Protein AF-A0A0F9JKA1-F1 (afdb_monomer_lite)

Organism: NCBI:txid412755

InterPro domains:
  IPR029063 S-adenosyl-L-methionine-dependent methyltransferase superfamily [SSF5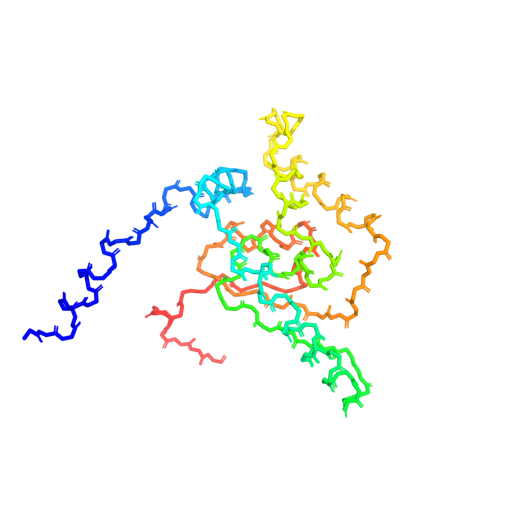3335] (26-140)

Structure (mmCIF, N/CA/C/O backbone):
data_AF-A0A0F9JKA1-F1
#
_entry.id   AF-A0A0F9JKA1-F1
#
loop_
_atom_site.group_PDB
_atom_site.id
_atom_site.type_symbol
_atom_site.label_atom_id
_atom_site.label_alt_id
_atom_site.label_comp_id
_atom_site.label_asym_id
_atom_site.label_entity_id
_atom_site.label_seq_id
_atom_site.pdbx_PDB_ins_code
_atom_site.Cartn_x
_atom_site.Cartn_y
_atom_site.Cartn_z
_atom_site.occupancy
_atom_site.B_iso_or_equiv
_atom_site.auth_seq_id
_atom_site.auth_comp_id
_atom_site.auth_asym_id
_atom_site.auth_atom_id
_atom_site.pdbx_PDB_model_num
ATOM 1 N N . MET A 1 1 ? -13.757 20.548 -29.150 1.00 50.47 1 MET A N 1
ATOM 2 C CA . MET A 1 1 ? -12.854 19.416 -28.861 1.00 50.47 1 MET A CA 1
ATOM 3 C C . MET A 1 1 ? -13.657 18.426 -28.042 1.00 50.47 1 MET A C 1
ATOM 5 O O . MET A 1 1 ? -14.384 18.884 -27.168 1.00 50.47 1 MET A O 1
ATOM 9 N N . SER A 1 2 ? -13.639 17.139 -28.403 1.00 51.19 2 SER A N 1
ATOM 10 C CA . SER A 1 2 ? -14.311 16.098 -27.607 1.00 51.19 2 SER A CA 1
ATOM 11 C C . SER A 1 2 ? -13.705 16.080 -26.199 1.00 51.19 2 SER A C 1
ATOM 13 O O . SER A 1 2 ? -12.518 16.383 -26.066 1.00 51.19 2 SER A O 1
ATOM 15 N N . SER A 1 3 ? -14.485 15.751 -25.162 1.00 55.25 3 SER A N 1
ATOM 16 C CA . SER A 1 3 ? -13.935 15.564 -23.809 1.00 55.25 3 SER A CA 1
ATOM 17 C C . SER A 1 3 ? -12.814 14.528 -23.803 1.00 55.25 3 SER A C 1
ATOM 19 O O . SER A 1 3 ? -11.832 14.709 -23.093 1.00 55.25 3 SER A O 1
ATOM 21 N N . ASP A 1 4 ? -12.916 13.509 -24.658 1.00 56.34 4 ASP A N 1
ATOM 22 C CA . ASP A 1 4 ? -11.943 12.417 -24.761 1.00 56.34 4 ASP A CA 1
ATOM 23 C C . ASP A 1 4 ? -10.563 12.934 -25.174 1.00 56.34 4 ASP A C 1
ATOM 25 O O . ASP A 1 4 ? -9.560 12.633 -24.536 1.00 56.34 4 ASP A O 1
ATOM 29 N N . THR A 1 5 ? -10.523 13.842 -26.152 1.00 58.34 5 THR A N 1
ATOM 30 C CA . THR A 1 5 ? -9.275 14.451 -26.635 1.00 58.34 5 THR A CA 1
ATOM 31 C C . THR A 1 5 ? -8.638 15.375 -25.590 1.00 58.34 5 THR A C 1
ATOM 33 O O . THR A 1 5 ? -7.438 15.620 -25.624 1.00 58.34 5 THR A O 1
ATOM 36 N N . VAL A 1 6 ? -9.426 15.915 -24.652 1.00 59.97 6 VAL A N 1
ATOM 37 C CA . VAL A 1 6 ? -8.904 16.737 -23.547 1.00 59.97 6 VAL A CA 1
ATOM 38 C C . VAL A 1 6 ? -8.278 15.853 -22.467 1.00 59.97 6 VAL A C 1
ATOM 40 O O . VAL A 1 6 ? -7.222 16.201 -21.943 1.00 59.97 6 VAL A O 1
ATOM 43 N N . PHE A 1 7 ? -8.883 14.703 -22.154 1.00 56.84 7 PHE A N 1
ATOM 44 C CA . PHE A 1 7 ? -8.321 13.758 -21.187 1.00 56.84 7 PHE A CA 1
ATOM 45 C C . PHE A 1 7 ? -7.065 13.059 -21.707 1.00 56.84 7 PHE A C 1
ATOM 47 O O . PHE A 1 7 ? -6.122 12.900 -20.937 1.00 56.84 7 PHE A O 1
ATOM 54 N N . GLU A 1 8 ? -7.010 12.711 -22.995 1.00 60.56 8 GLU A N 1
ATOM 55 C CA . GLU A 1 8 ? -5.805 12.157 -23.630 1.00 60.56 8 GLU A CA 1
ATOM 56 C C . GLU A 1 8 ? -4.604 13.102 -23.474 1.00 60.56 8 GLU A C 1
ATOM 58 O O . GLU A 1 8 ? -3.569 12.701 -22.949 1.00 60.56 8 GLU A O 1
ATOM 63 N N . VAL A 1 9 ? -4.773 14.387 -23.803 1.00 60.28 9 VAL A N 1
ATOM 64 C CA . VAL A 1 9 ? -3.706 15.400 -23.693 1.00 60.28 9 VAL A CA 1
ATOM 65 C C . VAL A 1 9 ? -3.299 15.666 -22.236 1.00 60.28 9 VAL A C 1
ATOM 67 O O . VAL A 1 9 ? -2.125 15.883 -21.949 1.00 60.28 9 VAL A O 1
ATOM 70 N N . ILE A 1 10 ? -4.240 15.634 -21.286 1.00 60.44 10 ILE A N 1
ATOM 71 C CA . ILE A 1 10 ? -3.914 15.748 -19.851 1.00 60.44 10 ILE A CA 1
ATOM 72 C C . ILE A 1 10 ? -3.154 14.504 -19.360 1.00 60.44 10 ILE A C 1
ATOM 74 O O . ILE A 1 10 ? -2.271 14.619 -18.509 1.00 60.44 10 ILE A O 1
ATOM 78 N N . ASN A 1 11 ? -3.472 13.322 -19.890 1.00 60.69 11 ASN A N 1
ATOM 79 C CA . ASN A 1 11 ? -2.807 12.075 -19.526 1.00 60.69 11 ASN A CA 1
ATOM 80 C C . ASN A 1 11 ? -1.382 11.973 -20.090 1.00 60.69 11 ASN A C 1
ATOM 82 O O . ASN A 1 11 ? -0.557 11.326 -19.457 1.00 60.69 11 ASN A O 1
ATOM 86 N N . GLU A 1 12 ? -1.048 12.655 -21.191 1.00 60.66 12 GLU A N 1
ATOM 87 C CA . GLU A 1 12 ? 0.332 12.710 -21.712 1.00 60.66 12 GLU A CA 1
ATOM 88 C C . GLU A 1 12 ? 1.327 13.362 -20.735 1.00 60.66 12 GLU A C 1
ATOM 90 O O . GLU A 1 12 ? 2.518 13.062 -20.769 1.00 60.66 12 GLU A O 1
ATOM 95 N N . ALA A 1 13 ? 0.855 14.230 -19.833 1.00 62.53 13 ALA A N 1
ATOM 96 C CA . ALA A 1 13 ? 1.684 14.824 -18.783 1.00 62.53 13 ALA A CA 1
ATOM 97 C C . ALA A 1 13 ? 1.857 13.911 -17.552 1.00 62.53 13 ALA A C 1
ATOM 99 O O . ALA A 1 13 ? 2.643 14.235 -16.657 1.00 62.53 13 ALA A O 1
ATOM 100 N N . LYS A 1 14 ? 1.119 12.793 -17.471 1.00 65.94 14 LYS A N 1
ATOM 101 C CA . LYS A 1 14 ? 1.267 11.818 -16.388 1.00 65.94 14 LYS A CA 1
ATOM 102 C C . LYS A 1 14 ? 2.472 10.935 -16.672 1.00 65.94 14 LYS A C 1
ATOM 104 O O . LYS A 1 14 ? 2.656 10.446 -17.783 1.00 65.94 14 LYS A O 1
ATOM 109 N N . VAL A 1 15 ? 3.280 10.703 -15.644 1.00 73.62 15 VAL A N 1
ATOM 110 C CA . VAL A 1 15 ? 4.362 9.726 -15.742 1.00 73.62 15 VAL A CA 1
ATOM 111 C C . VAL A 1 15 ? 3.737 8.347 -15.939 1.00 73.62 15 VAL A C 1
ATOM 113 O O . VAL A 1 15 ? 2.983 7.883 -15.0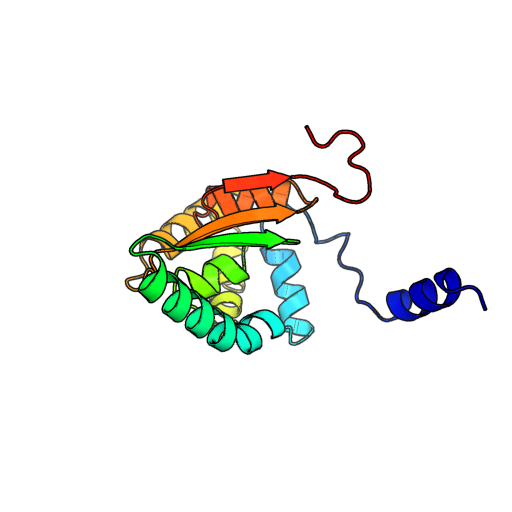87 1.00 73.62 15 VAL A O 1
ATOM 116 N N . ASN A 1 16 ? 4.032 7.712 -17.072 1.00 77.00 16 ASN A N 1
ATOM 117 C CA . ASN A 1 16 ? 3.652 6.328 -17.321 1.00 77.00 16 ASN A CA 1
ATOM 118 C C . ASN A 1 16 ? 4.630 5.411 -16.573 1.00 77.00 16 ASN A C 1
ATOM 120 O O . ASN A 1 16 ? 5.844 5.505 -16.763 1.00 77.00 16 ASN A O 1
ATOM 124 N N . MET A 1 17 ? 4.090 4.545 -15.719 1.00 78.94 17 MET A N 1
ATOM 125 C CA . MET A 1 17 ? 4.849 3.569 -14.938 1.00 78.94 17 MET A CA 1
ATOM 126 C C . MET A 1 17 ? 4.463 2.128 -15.276 1.00 78.94 17 MET A C 1
ATOM 128 O O . MET A 1 17 ? 4.861 1.219 -14.561 1.00 78.94 17 MET A O 1
ATOM 132 N N . ASP A 1 18 ? 3.744 1.888 -16.372 1.00 80.75 18 ASP A N 1
ATOM 133 C CA . ASP A 1 18 ? 3.160 0.579 -16.692 1.00 80.75 18 ASP A CA 1
ATOM 134 C C . ASP A 1 18 ? 4.216 -0.535 -16.752 1.00 80.75 18 ASP A C 1
ATOM 136 O O . ASP A 1 18 ? 3.944 -1.675 -16.405 1.00 80.75 18 ASP A O 1
ATOM 140 N N . GLN A 1 19 ? 5.447 -0.205 -17.162 1.00 78.44 19 GLN A N 1
ATOM 141 C CA . GLN A 1 19 ? 6.552 -1.166 -17.280 1.00 78.44 19 GLN A CA 1
ATOM 142 C C . GLN A 1 19 ? 7.173 -1.578 -15.936 1.00 78.44 19 GLN A C 1
ATOM 144 O O . GLN A 1 19 ? 7.882 -2.578 -15.874 1.00 78.44 19 GLN A O 1
ATOM 149 N N . ILE A 1 20 ? 6.958 -0.790 -14.882 1.00 82.56 20 ILE A N 1
ATOM 150 C CA . ILE A 1 20 ? 7.487 -1.033 -13.528 1.00 82.56 20 ILE A CA 1
ATOM 151 C C . ILE A 1 20 ? 6.371 -1.288 -12.509 1.00 82.56 20 ILE A C 1
ATOM 153 O O . ILE A 1 20 ? 6.638 -1.687 -11.377 1.00 82.56 20 ILE A O 1
ATOM 157 N N . TYR A 1 21 ? 5.128 -1.038 -12.909 1.00 85.19 21 TYR A N 1
ATOM 158 C CA . TYR A 1 21 ? 3.932 -1.407 -12.180 1.00 85.19 21 TYR A CA 1
ATOM 159 C C . TYR A 1 21 ? 3.645 -2.904 -12.361 1.00 85.19 21 TYR A C 1
ATOM 161 O O . TYR A 1 21 ? 4.117 -3.515 -13.319 1.00 85.19 21 TYR A O 1
ATOM 169 N N . ASP A 1 22 ? 2.896 -3.488 -11.423 1.00 93.38 22 ASP A N 1
ATOM 170 C CA . ASP A 1 22 ? 2.520 -4.913 -11.414 1.00 93.38 22 ASP A CA 1
ATOM 171 C C . ASP A 1 22 ? 3.699 -5.909 -11.491 1.00 93.38 22 ASP A C 1
ATOM 173 O O . ASP A 1 22 ? 3.618 -6.980 -12.090 1.00 93.38 22 ASP A O 1
ATOM 177 N N . GLN A 1 23 ? 4.827 -5.544 -10.883 1.00 93.62 23 GLN A N 1
ATOM 178 C CA . GLN A 1 23 ? 5.955 -6.443 -10.668 1.00 93.62 23 GLN A CA 1
ATOM 179 C C . GLN A 1 23 ? 5.754 -7.243 -9.368 1.00 93.62 23 GLN A C 1
ATOM 181 O O . GLN A 1 23 ? 4.955 -6.847 -8.521 1.00 93.62 23 GLN A O 1
ATOM 186 N N . PRO A 1 24 ? 6.485 -8.354 -9.160 1.00 92.62 24 PRO A N 1
ATOM 187 C CA . PRO A 1 24 ? 6.357 -9.165 -7.944 1.00 92.62 24 PRO A CA 1
ATOM 188 C C . PRO A 1 24 ? 6.732 -8.456 -6.630 1.00 92.62 24 PRO A C 1
ATOM 190 O O . PRO A 1 24 ? 6.456 -8.987 -5.559 1.00 92.62 24 PRO A O 1
ATOM 193 N N . ASP A 1 25 ? 7.393 -7.296 -6.696 1.00 91.25 25 ASP A N 1
ATOM 194 C CA . ASP A 1 25 ? 7.784 -6.496 -5.535 1.00 91.25 25 ASP A CA 1
ATOM 195 C C . ASP A 1 25 ? 7.823 -4.986 -5.871 1.00 91.25 25 ASP A C 1
ATOM 197 O O . ASP A 1 25 ? 7.959 -4.610 -7.042 1.00 91.25 25 ASP A O 1
ATOM 201 N N . PRO A 1 26 ? 7.711 -4.093 -4.866 1.00 92.38 26 PRO A N 1
ATOM 202 C CA . PRO A 1 26 ? 7.570 -2.656 -5.085 1.00 92.38 26 PRO A CA 1
ATOM 203 C C . PRO A 1 26 ? 8.874 -1.935 -5.434 1.00 92.38 26 PRO A C 1
ATOM 205 O O . PRO A 1 26 ? 8.813 -0.754 -5.772 1.00 92.38 26 PRO A O 1
ATOM 208 N N . ARG A 1 27 ? 10.056 -2.568 -5.353 1.00 91.19 27 ARG A N 1
ATOM 209 C CA . ARG A 1 27 ? 11.351 -1.848 -5.327 1.00 91.19 27 ARG A CA 1
ATOM 210 C C . ARG A 1 27 ? 11.561 -0.948 -6.542 1.00 91.19 27 ARG A C 1
ATOM 212 O O . ARG A 1 27 ? 11.978 0.203 -6.407 1.00 91.19 27 ARG A O 1
ATOM 219 N N . ALA A 1 28 ? 11.283 -1.464 -7.740 1.00 89.62 28 ALA A N 1
ATOM 220 C CA . ALA A 1 28 ? 11.442 -0.706 -8.983 1.00 89.62 28 ALA A CA 1
ATOM 221 C C . ALA A 1 28 ? 10.464 0.477 -9.052 1.00 89.62 28 ALA A C 1
ATOM 223 O O . ALA A 1 28 ? 10.863 1.592 -9.388 1.00 89.62 28 ALA A O 1
ATOM 224 N N . TYR A 1 29 ? 9.205 0.240 -8.679 1.00 90.94 29 TYR A N 1
ATOM 225 C CA . TYR A 1 29 ? 8.159 1.256 -8.633 1.00 90.94 29 TYR A CA 1
ATOM 226 C C . TYR A 1 29 ? 8.486 2.358 -7.613 1.00 90.94 29 TYR A C 1
ATOM 228 O O . TYR A 1 29 ? 8.460 3.544 -7.944 1.00 90.94 29 TYR A O 1
ATOM 236 N N . PHE A 1 30 ? 8.890 1.977 -6.400 1.00 90.62 30 PHE A N 1
ATOM 237 C CA . PHE A 1 30 ? 9.187 2.913 -5.317 1.00 90.62 30 PHE A CA 1
ATOM 238 C C . PHE A 1 30 ? 10.393 3.801 -5.602 1.00 90.62 30 PHE A C 1
ATOM 240 O O . PHE A 1 30 ? 10.354 5.000 -5.325 1.00 90.62 30 PHE A O 1
ATOM 247 N N . ARG A 1 31 ? 11.431 3.243 -6.235 1.00 90.19 31 ARG A N 1
ATOM 248 C CA . ARG A 1 31 ? 12.605 4.007 -6.673 1.00 90.19 31 ARG A CA 1
ATOM 249 C C . ARG A 1 31 ? 12.239 5.123 -7.648 1.00 90.19 31 ARG A C 1
ATOM 251 O O . ARG A 1 31 ? 12.839 6.195 -7.609 1.00 90.19 31 ARG A O 1
ATOM 258 N N . GLU A 1 32 ? 11.284 4.889 -8.545 1.00 91.62 32 GLU A N 1
ATOM 259 C CA . GLU A 1 32 ? 10.828 5.941 -9.453 1.00 91.62 32 GLU A CA 1
ATOM 260 C C . GLU A 1 32 ? 9.882 6.933 -8.759 1.00 91.62 32 GLU A C 1
ATOM 262 O O . GLU A 1 32 ? 9.987 8.133 -9.011 1.00 91.62 32 GLU A O 1
ATOM 267 N N . LEU A 1 33 ? 9.018 6.485 -7.839 1.00 91.00 33 LEU A N 1
ATOM 268 C CA . LEU A 1 33 ? 8.180 7.386 -7.034 1.00 91.00 33 LEU A CA 1
ATOM 269 C C . LEU A 1 33 ? 9.005 8.377 -6.202 1.00 91.00 33 LEU A C 1
ATOM 271 O O . LEU A 1 33 ? 8.658 9.561 -6.135 1.00 91.00 33 LEU A O 1
ATOM 275 N N . GLU A 1 34 ? 10.110 7.916 -5.614 1.00 92.12 34 GLU A N 1
ATOM 276 C CA . GLU A 1 34 ? 11.015 8.756 -4.828 1.00 92.12 34 GLU A CA 1
ATOM 277 C C . GLU A 1 34 ? 11.598 9.894 -5.678 1.00 92.12 34 GLU A C 1
ATOM 279 O O . GLU A 1 34 ? 11.544 11.063 -5.287 1.00 92.12 34 GLU A O 1
ATOM 284 N N . LYS A 1 35 ? 12.070 9.583 -6.894 1.00 91.62 35 LYS A N 1
ATOM 285 C CA . LYS A 1 35 ? 12.606 10.578 -7.843 1.00 91.62 35 LYS A CA 1
ATOM 286 C C . LYS A 1 35 ? 11.582 11.643 -8.226 1.00 91.62 35 LYS A C 1
ATOM 288 O O . LYS A 1 35 ? 11.959 12.776 -8.523 1.00 91.62 35 LYS A O 1
ATOM 293 N N . LEU A 1 36 ? 10.300 11.281 -8.239 1.00 90.69 36 LEU A N 1
ATOM 294 C CA . LEU A 1 36 ? 9.196 12.193 -8.534 1.00 90.69 36 LEU A CA 1
ATOM 295 C C . LEU A 1 36 ? 8.739 13.001 -7.314 1.00 90.69 36 LEU A C 1
ATOM 297 O O . LEU A 1 36 ? 7.859 13.852 -7.449 1.00 90.69 36 LEU A O 1
ATOM 301 N N . GLY A 1 37 ? 9.307 12.753 -6.129 1.00 89.69 37 GLY A N 1
ATOM 302 C CA . GLY A 1 37 ? 8.880 13.398 -4.891 1.00 89.69 37 GLY A CA 1
ATOM 303 C C . GLY A 1 37 ? 7.428 13.068 -4.549 1.00 89.69 37 GLY A C 1
ATOM 304 O O . GLY A 1 37 ? 6.686 13.932 -4.068 1.00 89.69 37 GLY A O 1
ATOM 305 N N . TYR A 1 38 ? 6.987 11.841 -4.842 1.00 91.94 38 TYR A N 1
ATOM 306 C CA . TYR A 1 38 ? 5.616 11.430 -4.579 1.00 91.94 38 TYR A CA 1
ATOM 307 C C . TYR A 1 38 ? 5.340 11.428 -3.068 1.00 91.94 38 TYR A C 1
ATOM 309 O O . TYR A 1 38 ? 5.998 10.740 -2.290 1.00 91.94 38 TYR A O 1
ATOM 317 N N . THR A 1 39 ? 4.378 12.241 -2.633 1.00 94.38 39 THR A N 1
ATOM 318 C CA . THR A 1 39 ? 4.112 12.498 -1.201 1.00 94.38 39 THR A CA 1
ATOM 319 C C . THR A 1 39 ? 2.630 12.490 -0.841 1.00 94.38 39 THR A C 1
ATOM 321 O O . THR A 1 39 ? 2.286 12.632 0.333 1.00 94.38 39 THR A O 1
ATOM 324 N N . ILE A 1 40 ? 1.743 12.301 -1.825 1.00 94.50 40 ILE A N 1
ATOM 325 C CA . ILE A 1 40 ? 0.288 12.427 -1.654 1.00 94.50 40 ILE A CA 1
ATOM 326 C C . ILE A 1 40 ? -0.243 11.550 -0.503 1.00 94.50 40 ILE A C 1
ATOM 328 O O . ILE A 1 40 ? -0.953 12.107 0.340 1.00 94.50 40 ILE A O 1
ATOM 332 N N . PRO A 1 41 ? 0.126 10.255 -0.375 1.00 95.81 41 PRO A N 1
ATOM 333 C CA . PRO A 1 41 ? -0.328 9.423 0.742 1.00 95.81 41 PRO A CA 1
ATOM 334 C C . PRO A 1 41 ? 0.064 10.000 2.105 1.00 95.81 41 PRO A C 1
ATOM 336 O O . PRO A 1 41 ? -0.769 10.105 3.003 1.00 95.81 41 PRO A O 1
ATOM 339 N N . GLY A 1 42 ? 1.306 10.477 2.240 1.00 96.56 42 GLY A N 1
ATOM 340 C CA . GLY A 1 42 ? 1.801 11.094 3.472 1.00 96.56 42 GLY A CA 1
ATOM 341 C C . GLY A 1 42 ? 1.073 12.394 3.826 1.00 96.56 42 GLY A C 1
ATOM 342 O O . GLY A 1 42 ? 0.731 12.614 4.986 1.00 96.56 42 GLY A O 1
ATOM 343 N N . VAL A 1 43 ? 0.770 13.238 2.833 1.00 97.50 43 VAL A N 1
ATOM 344 C CA . VAL A 1 43 ? -0.011 14.474 3.035 1.00 97.50 43 VAL A CA 1
ATOM 345 C C . VAL A 1 43 ? -1.461 14.163 3.430 1.00 97.50 43 VAL A C 1
ATOM 347 O O . VAL A 1 43 ? -2.053 14.885 4.235 1.00 97.50 43 VAL A O 1
ATOM 350 N N . ALA A 1 44 ? -2.038 13.086 2.890 1.00 96.81 44 ALA A N 1
ATOM 351 C CA . ALA A 1 44 ? -3.417 12.682 3.154 1.00 96.81 44 ALA A CA 1
ATOM 352 C C . ALA A 1 44 ? -3.594 11.909 4.476 1.00 96.81 44 ALA A C 1
ATOM 354 O O . ALA A 1 44 ? -4.648 12.022 5.107 1.00 96.81 44 ALA A O 1
ATOM 355 N N . LYS A 1 45 ? -2.570 11.178 4.935 1.00 97.12 45 LYS A N 1
ATOM 356 C CA . LYS A 1 45 ? -2.558 10.376 6.173 1.00 97.12 45 LYS A CA 1
ATOM 357 C C . LYS A 1 45 ? -3.255 11.037 7.379 1.00 97.12 45 LYS A C 1
ATOM 359 O O . LYS A 1 45 ? -4.196 10.433 7.903 1.00 97.12 45 LYS A O 1
ATOM 364 N N . PRO A 1 46 ? -2.922 12.277 7.803 1.00 97.38 46 PRO A N 1
ATOM 365 C CA . PRO A 1 46 ? -3.556 12.888 8.977 1.00 97.38 46 PRO A CA 1
ATOM 366 C C . PRO A 1 46 ? -5.057 13.167 8.801 1.00 97.38 46 PRO A C 1
ATOM 368 O O . PRO A 1 46 ? -5.774 13.353 9.787 1.00 97.38 46 PRO A O 1
ATOM 371 N N . ILE A 1 47 ? -5.557 13.235 7.563 1.00 97.25 47 ILE A N 1
ATOM 372 C CA . ILE A 1 47 ? -6.991 13.363 7.279 1.00 97.25 47 ILE A CA 1
ATOM 373 C C . ILE A 1 47 ? -7.672 12.012 7.513 1.00 97.25 47 ILE A C 1
ATOM 375 O O . ILE A 1 47 ? -8.665 11.950 8.241 1.00 97.25 47 ILE A O 1
ATOM 379 N N . PHE A 1 48 ? -7.114 10.929 6.968 1.00 96.25 48 PHE A N 1
ATOM 380 C CA . PHE A 1 48 ? -7.649 9.579 7.147 1.00 96.25 48 PHE A CA 1
ATOM 381 C C . PHE A 1 48 ? -7.612 9.122 8.608 1.00 96.25 48 PHE A C 1
ATOM 383 O O . PHE A 1 48 ? -8.624 8.634 9.104 1.00 96.25 48 PHE A O 1
ATOM 390 N N . GLN A 1 49 ? -6.535 9.395 9.350 1.00 95.44 49 GLN A N 1
ATOM 391 C CA . GLN A 1 49 ? -6.454 9.087 10.787 1.00 95.44 49 GLN A CA 1
ATOM 392 C C . GLN A 1 49 ? -7.569 9.766 11.601 1.00 95.44 49 GLN A C 1
ATOM 394 O O . GLN A 1 49 ? -8.182 9.154 12.481 1.00 95.44 49 GLN A O 1
ATOM 399 N N . LYS A 1 50 ? -7.912 11.024 11.276 1.00 95.38 50 LYS A N 1
ATOM 400 C CA . LYS A 1 50 ? -9.041 11.733 11.907 1.00 95.38 50 LYS A CA 1
ATOM 401 C C . LYS A 1 50 ? -10.385 11.088 11.570 1.00 95.38 50 LYS A C 1
ATOM 403 O O . LYS A 1 50 ? -11.250 11.018 12.447 1.00 95.38 50 LYS A O 1
ATOM 408 N N . LEU A 1 51 ? -10.566 10.631 10.330 1.00 94.44 51 LEU A N 1
ATOM 409 C CA . LEU A 1 51 ? -11.778 9.935 9.891 1.00 94.44 51 LEU A CA 1
ATOM 410 C C . LEU A 1 51 ? -11.920 8.575 10.583 1.00 94.44 51 LEU A C 1
ATOM 412 O O . LEU A 1 51 ? -12.971 8.317 11.166 1.00 94.44 51 LEU A O 1
ATOM 416 N N . ILE A 1 52 ? -10.858 7.767 10.614 1.00 93.88 52 ILE A N 1
ATOM 417 C CA . ILE A 1 52 ? -10.802 6.476 11.319 1.00 93.88 52 ILE A CA 1
ATOM 418 C C . ILE A 1 52 ? -11.156 6.673 12.795 1.00 93.88 52 ILE A C 1
ATOM 420 O O . ILE A 1 52 ? -12.103 6.070 13.303 1.00 93.88 52 ILE A O 1
ATOM 424 N N . SER A 1 53 ? -10.493 7.624 13.458 1.00 92.00 53 SER A N 1
ATOM 425 C CA . SER A 1 53 ? -10.771 7.993 14.849 1.00 92.00 53 SER A CA 1
ATOM 426 C C . SER A 1 53 ? -12.233 8.395 15.082 1.00 92.00 53 SER A C 1
ATOM 428 O O . SER A 1 53 ? -12.825 8.071 16.115 1.00 92.00 53 SER A O 1
ATOM 430 N N . HIS A 1 54 ? -12.834 9.143 14.151 1.00 92.19 54 HIS A N 1
ATOM 431 C CA . HIS A 1 54 ? -14.236 9.549 14.238 1.00 92.19 54 HIS A CA 1
ATOM 432 C C . HIS A 1 54 ? -15.195 8.366 14.061 1.00 92.19 54 HIS A C 1
ATOM 434 O O . HIS A 1 54 ? -16.167 8.263 14.812 1.00 92.19 54 HIS A O 1
ATOM 440 N N . LEU A 1 55 ? -14.931 7.485 13.094 1.00 92.19 55 LEU A N 1
ATOM 441 C CA . LEU A 1 55 ? -15.757 6.312 12.807 1.00 92.19 55 LEU A CA 1
ATOM 442 C C . LEU A 1 55 ? -15.712 5.299 13.952 1.00 92.19 55 LEU A C 1
ATOM 444 O O . LEU A 1 55 ? -16.775 4.882 14.418 1.00 92.19 55 LEU A O 1
ATOM 448 N N . ARG A 1 56 ? -14.522 5.007 14.492 1.00 89.62 56 ARG A N 1
ATOM 449 C CA . ARG A 1 56 ? -14.347 4.087 15.627 1.00 89.62 56 ARG A CA 1
ATOM 450 C C . ARG A 1 56 ? -15.195 4.506 16.831 1.00 89.62 56 ARG A C 1
ATOM 452 O O . ARG A 1 56 ? -15.926 3.696 17.394 1.00 89.62 56 ARG A O 1
ATOM 459 N N . ARG A 1 57 ? -15.189 5.803 17.173 1.00 88.25 57 ARG A N 1
ATOM 460 C CA . ARG A 1 57 ? -16.006 6.354 18.275 1.00 88.25 57 ARG A CA 1
ATOM 461 C C . ARG A 1 57 ? -17.516 6.228 18.058 1.00 88.25 57 ARG A C 1
ATOM 463 O O . ARG A 1 57 ? -18.261 6.304 19.028 1.00 88.25 57 ARG A O 1
ATOM 470 N N . ARG A 1 58 ? -17.984 6.107 16.812 1.00 86.94 58 ARG A N 1
ATOM 471 C CA . ARG A 1 58 ? -19.418 6.024 16.487 1.00 86.94 58 ARG A CA 1
ATOM 472 C C . ARG A 1 58 ? -19.925 4.596 16.361 1.00 86.94 58 ARG A C 1
ATOM 474 O O . ARG A 1 58 ? -21.109 4.381 16.597 1.00 86.94 58 ARG A O 1
ATOM 481 N N . GLN A 1 59 ? -19.070 3.668 15.943 1.00 79.75 59 GLN A N 1
ATOM 482 C CA . GLN A 1 59 ? -19.487 2.319 15.559 1.00 79.75 59 GLN A CA 1
ATOM 483 C C . GLN A 1 59 ? -19.160 1.246 16.611 1.00 79.75 59 GLN A C 1
ATOM 485 O O . GLN A 1 59 ? -19.637 0.128 16.465 1.00 79.75 59 GLN A O 1
ATOM 490 N N . ASN A 1 60 ? -18.432 1.575 17.693 1.00 69.50 60 ASN A N 1
ATOM 491 C CA . ASN A 1 60 ? -18.047 0.621 18.750 1.00 69.50 60 ASN A CA 1
ATOM 492 C C . ASN A 1 60 ? -17.421 -0.679 18.186 1.00 69.50 60 ASN A C 1
ATOM 494 O O . ASN A 1 60 ? -17.696 -1.773 18.674 1.00 69.50 60 ASN A O 1
ATOM 498 N N . GLY A 1 61 ? -16.586 -0.555 17.152 1.00 73.44 61 GLY A N 1
ATOM 499 C CA . GLY A 1 61 ? -15.944 -1.680 16.471 1.00 73.44 61 GLY A CA 1
ATOM 500 C C . GLY A 1 61 ? -14.756 -1.244 15.613 1.00 73.44 61 GLY A C 1
ATOM 501 O O . GLY A 1 61 ? -14.455 -0.045 15.533 1.00 73.44 61 GLY A O 1
ATOM 502 N N . SER A 1 62 ? -14.096 -2.225 14.994 1.00 82.62 62 SER A N 1
ATOM 503 C CA . SER A 1 62 ? -13.004 -2.019 14.040 1.00 82.62 62 SER A CA 1
ATOM 504 C C . SER A 1 62 ? -13.505 -1.270 12.803 1.00 82.62 62 SER A C 1
ATOM 506 O O . SER A 1 62 ? -14.660 -1.389 12.389 1.00 82.62 62 SER A O 1
ATOM 508 N N . VAL A 1 63 ? -12.640 -0.437 12.226 1.00 93.38 63 VAL A N 1
ATOM 509 C CA . VAL A 1 63 ? -12.963 0.323 11.015 1.00 93.38 63 VAL A CA 1
ATOM 510 C C . VAL A 1 63 ? -12.455 -0.462 9.811 1.00 93.38 63 VAL A C 1
ATOM 512 O O . VAL A 1 63 ? -11.284 -0.824 9.767 1.00 93.38 63 VAL A O 1
ATOM 515 N N . HIS A 1 64 ? -13.330 -0.698 8.834 1.00 94.62 64 HIS A N 1
ATOM 516 C CA . HIS A 1 64 ? -12.983 -1.361 7.578 1.00 94.62 64 HIS A CA 1
ATOM 517 C C . HIS A 1 64 ? -12.784 -0.316 6.471 1.00 94.62 64 HIS A C 1
ATOM 519 O O . HIS A 1 64 ? -13.664 0.523 6.248 1.00 94.62 64 HIS A O 1
ATOM 525 N N . LEU A 1 65 ? -11.636 -0.346 5.796 1.00 95.56 65 LEU A N 1
ATOM 526 C CA . LEU A 1 65 ? -11.282 0.512 4.665 1.00 95.56 65 LEU A CA 1
ATOM 527 C C . LEU A 1 65 ? -11.247 -0.310 3.377 1.00 95.56 65 LEU A C 1
ATOM 529 O O . LEU A 1 65 ? -10.654 -1.381 3.346 1.00 95.56 65 LEU A O 1
ATOM 533 N N . LEU A 1 66 ? -11.817 0.243 2.307 1.00 97.56 66 LEU A N 1
ATOM 534 C CA . LEU A 1 66 ? -11.575 -0.211 0.939 1.00 97.56 66 LEU A CA 1
ATOM 535 C C . LEU A 1 66 ? -10.639 0.793 0.259 1.00 97.56 66 LEU A C 1
ATOM 537 O O . LEU A 1 66 ? -11.030 1.947 0.067 1.00 97.56 66 LEU A O 1
ATOM 541 N N . ASP A 1 67 ? -9.428 0.363 -0.086 1.00 97.88 67 ASP A N 1
ATOM 542 C CA . ASP A 1 67 ? -8.451 1.162 -0.829 1.00 97.88 67 ASP A CA 1
ATOM 543 C C . ASP A 1 67 ? -8.567 0.868 -2.331 1.00 97.88 67 ASP A C 1
ATOM 545 O O . ASP A 1 67 ? -8.284 -0.241 -2.783 1.00 97.88 67 ASP A O 1
ATOM 549 N N . LEU A 1 68 ? -9.043 1.852 -3.099 1.00 97.06 68 LEU A N 1
ATOM 550 C CA . LEU A 1 68 ? -9.246 1.740 -4.544 1.00 97.06 68 LEU A CA 1
ATOM 551 C C . LEU A 1 68 ? -8.002 2.239 -5.281 1.00 97.06 68 LEU A C 1
ATOM 553 O O . LEU A 1 68 ? -7.646 3.412 -5.164 1.00 97.06 68 LEU A O 1
ATOM 557 N N . GLY A 1 69 ? -7.391 1.372 -6.085 1.00 95.88 69 GLY A N 1
ATOM 558 C CA . GLY A 1 69 ? -6.050 1.606 -6.615 1.00 95.88 69 GLY A CA 1
ATOM 559 C C . GLY A 1 69 ? -5.001 1.407 -5.522 1.00 95.88 69 GLY A C 1
ATOM 560 O O . GLY A 1 69 ? -4.155 2.279 -5.312 1.00 95.88 69 GLY A O 1
ATOM 561 N N . CYS A 1 70 ? -5.112 0.304 -4.771 1.00 97.19 70 CYS A N 1
ATOM 562 C CA . CYS A 1 70 ? -4.307 0.079 -3.570 1.00 97.19 70 CYS A CA 1
ATOM 563 C C . CYS A 1 70 ? -2.816 -0.112 -3.859 1.00 97.19 70 CYS A C 1
ATOM 565 O O . CYS A 1 70 ? -1.991 0.046 -2.951 1.00 97.19 70 CYS A O 1
ATOM 567 N N . SER A 1 71 ? -2.453 -0.441 -5.107 1.00 95.88 71 SER A N 1
ATOM 568 C CA . SER A 1 71 ? -1.079 -0.747 -5.490 1.00 95.88 71 SER A CA 1
ATOM 569 C C . SER A 1 71 ? -0.456 -1.769 -4.519 1.00 95.88 71 SER A C 1
ATOM 571 O O . SER A 1 71 ? -1.133 -2.686 -4.059 1.00 95.88 71 SER A O 1
ATOM 573 N N . TYR A 1 72 ? 0.817 -1.592 -4.168 1.00 97.00 72 TYR A N 1
ATOM 574 C CA . TYR A 1 72 ? 1.560 -2.409 -3.208 1.00 97.00 72 TYR A CA 1
ATOM 575 C C . TYR A 1 72 ? 1.215 -2.105 -1.732 1.00 97.00 72 TYR A C 1
ATOM 577 O O . TYR A 1 72 ? 1.971 -2.474 -0.840 1.00 97.00 72 TYR A O 1
ATOM 585 N N . GLY A 1 73 ? 0.108 -1.407 -1.441 1.00 97.06 73 GLY A N 1
ATOM 586 C CA . GLY A 1 73 ? -0.380 -1.209 -0.068 1.00 97.06 73 GLY A CA 1
ATOM 587 C C . GLY A 1 73 ? 0.204 -0.010 0.693 1.00 97.06 73 GLY A C 1
ATOM 588 O O . GLY A 1 73 ? 0.217 -0.022 1.921 1.00 97.06 73 GLY A O 1
ATOM 589 N N . ILE A 1 74 ? 0.651 1.054 0.009 1.00 96.94 74 ILE A N 1
ATOM 590 C CA . ILE A 1 74 ? 1.264 2.245 0.649 1.00 96.94 74 ILE A CA 1
ATOM 591 C C . ILE A 1 74 ? 0.346 2.868 1.708 1.00 96.94 74 ILE A C 1
ATOM 593 O O . ILE A 1 74 ? 0.787 3.173 2.815 1.00 96.94 74 ILE A O 1
ATOM 597 N N . ASN A 1 75 ? -0.934 3.077 1.381 1.00 97.56 75 ASN A N 1
ATOM 598 C CA . ASN A 1 75 ? -1.876 3.680 2.325 1.00 97.56 75 ASN A CA 1
ATOM 599 C C . ASN A 1 75 ? -2.075 2.780 3.550 1.00 97.56 75 ASN A C 1
ATOM 601 O O . ASN A 1 75 ? -2.156 3.286 4.666 1.00 97.56 75 ASN A O 1
ATOM 605 N N . ALA A 1 76 ? -2.116 1.460 3.352 1.00 97.25 76 ALA A N 1
ATOM 606 C CA . ALA A 1 76 ? -2.227 0.499 4.439 1.00 97.25 76 ALA A CA 1
ATOM 607 C C . ALA A 1 76 ? -0.991 0.542 5.348 1.00 97.25 76 ALA A C 1
ATOM 609 O O . ALA A 1 76 ? -1.151 0.641 6.559 1.00 97.25 76 ALA A O 1
ATOM 610 N N . ALA A 1 77 ? 0.219 0.601 4.783 1.00 96.75 77 ALA A N 1
ATOM 611 C CA . ALA A 1 77 ? 1.455 0.755 5.550 1.00 96.75 77 ALA A CA 1
ATOM 612 C C . ALA A 1 77 ? 1.451 2.031 6.414 1.00 96.75 77 ALA A C 1
ATOM 614 O O . ALA A 1 77 ? 1.706 1.981 7.616 1.00 96.75 77 ALA A O 1
ATOM 615 N N . LEU A 1 78 ? 1.081 3.173 5.822 1.00 97.12 78 LEU A N 1
ATOM 616 C CA . LEU A 1 78 ? 0.983 4.462 6.521 1.00 97.12 78 LEU A CA 1
ATOM 617 C C . LEU A 1 78 ? -0.070 4.464 7.637 1.00 97.12 78 LEU A C 1
ATOM 619 O O . LEU A 1 78 ? 0.116 5.145 8.644 1.00 97.12 78 LEU A O 1
ATOM 623 N N . LEU A 1 79 ? -1.207 3.794 7.429 1.00 96.31 79 LEU A N 1
ATOM 624 C CA . LEU A 1 79 ? -2.355 3.864 8.336 1.00 96.31 79 LEU A CA 1
ATOM 625 C C . LEU A 1 79 ? -2.334 2.785 9.417 1.00 96.31 79 LEU A C 1
ATOM 627 O O . LEU A 1 79 ? -2.678 3.107 10.549 1.00 96.31 79 LEU A O 1
ATOM 631 N N . LYS A 1 80 ? -1.944 1.547 9.086 1.00 95.38 80 LYS A N 1
ATOM 632 C CA . LYS A 1 80 ? -1.826 0.445 10.049 1.00 95.38 80 LYS A CA 1
ATOM 633 C C . LYS A 1 80 ? -0.623 0.654 10.955 1.00 95.38 80 LYS A C 1
ATOM 635 O O . LYS A 1 80 ? -0.772 0.478 12.151 1.00 95.38 80 LYS A O 1
ATOM 640 N N . HIS A 1 81 ? 0.518 1.079 10.415 1.00 95.56 81 HIS A N 1
ATOM 641 C CA . HIS A 1 81 ? 1.786 1.070 11.154 1.00 95.56 81 HIS A CA 1
ATOM 642 C C . HIS A 1 81 ? 2.320 2.458 11.537 1.00 95.56 81 HIS A C 1
ATOM 644 O O . HIS A 1 81 ? 3.492 2.604 11.863 1.00 95.56 81 HIS A O 1
ATOM 650 N N . ASP A 1 82 ? 1.491 3.498 11.399 1.00 94.62 82 ASP A N 1
ATOM 651 C CA . ASP A 1 82 ? 1.856 4.915 11.558 1.00 94.62 82 ASP A CA 1
ATOM 652 C C . ASP A 1 82 ? 3.156 5.344 10.839 1.00 94.62 82 ASP A C 1
ATOM 654 O O . ASP A 1 82 ? 3.745 6.374 11.160 1.00 94.62 82 ASP A O 1
ATOM 658 N N . LEU A 1 83 ? 3.543 4.656 9.763 1.00 96.12 83 LEU A N 1
ATOM 659 C CA . LEU A 1 83 ? 4.728 5.002 8.979 1.00 96.12 83 LEU A CA 1
ATOM 660 C C . LEU A 1 83 ? 4.535 6.291 8.175 1.00 96.12 83 LEU A C 1
ATOM 662 O O . LEU A 1 83 ? 3.418 6.723 7.867 1.00 96.12 83 LEU A O 1
ATOM 666 N N . SER A 1 84 ? 5.642 6.916 7.806 1.00 96.00 84 SER A N 1
ATOM 667 C CA . SER A 1 84 ? 5.716 8.060 6.905 1.00 96.00 84 SER A CA 1
ATOM 668 C C . SER A 1 84 ? 6.244 7.654 5.526 1.00 96.00 84 SER A C 1
ATOM 670 O O . SER A 1 84 ? 6.888 6.622 5.353 1.00 96.00 84 SER A O 1
ATOM 672 N N . MET A 1 85 ? 5.992 8.490 4.511 1.00 96.00 85 MET A N 1
ATOM 673 C CA . MET A 1 85 ? 6.563 8.264 3.175 1.00 96.00 85 MET A CA 1
ATOM 674 C C . MET A 1 85 ? 8.102 8.186 3.197 1.00 96.00 85 MET A C 1
ATOM 676 O O . MET A 1 85 ? 8.624 7.273 2.568 1.00 96.00 85 MET A O 1
ATOM 680 N N . PRO A 1 86 ? 8.842 9.071 3.906 1.00 95.81 86 PRO A N 1
ATOM 681 C CA . PRO A 1 86 ? 10.293 8.933 4.041 1.00 95.81 86 PRO A CA 1
ATOM 682 C C . PRO A 1 86 ? 10.741 7.601 4.645 1.00 95.81 86 PRO A C 1
ATOM 684 O O . PRO A 1 86 ? 11.687 7.022 4.130 1.00 95.81 86 PRO A O 1
ATOM 687 N N . GLU A 1 87 ? 10.057 7.094 5.674 1.00 95.31 87 GLU A N 1
ATOM 688 C CA . GLU A 1 87 ? 10.394 5.792 6.274 1.00 95.31 87 GLU A CA 1
ATOM 689 C C . GLU A 1 87 ? 10.171 4.641 5.287 1.00 95.31 87 GLU A C 1
ATOM 691 O O . GLU A 1 87 ? 11.002 3.743 5.202 1.00 95.31 87 GLU A O 1
ATOM 696 N N . LEU A 1 88 ? 9.106 4.689 4.477 1.00 94.69 88 LEU A N 1
ATOM 697 C CA . LEU A 1 88 ? 8.899 3.700 3.414 1.00 94.69 88 LEU A CA 1
ATOM 698 C C . LEU A 1 88 ? 9.939 3.802 2.293 1.00 94.69 88 LEU A C 1
ATOM 700 O O . LEU A 1 88 ? 10.388 2.774 1.791 1.00 94.69 88 LEU A O 1
ATOM 704 N N . TYR A 1 89 ? 10.333 5.017 1.897 1.00 94.19 89 TYR A N 1
ATOM 705 C CA . TYR A 1 89 ? 11.413 5.208 0.923 1.00 94.19 89 TYR A CA 1
ATOM 706 C C . TYR A 1 89 ? 12.743 4.681 1.454 1.00 94.19 89 TYR A C 1
ATOM 708 O O . TYR A 1 89 ? 13.457 3.996 0.727 1.00 94.19 89 TYR A O 1
ATOM 716 N N . GLU A 1 90 ? 13.056 4.956 2.720 1.00 92.69 90 GLU A N 1
ATOM 717 C CA . GLU A 1 90 ? 14.252 4.435 3.371 1.00 92.69 90 GLU A CA 1
ATOM 718 C C . GLU A 1 90 ? 14.226 2.908 3.416 1.00 92.69 90 GLU A C 1
ATOM 720 O O . GLU A 1 90 ? 15.193 2.289 2.983 1.00 92.69 90 GLU A O 1
ATOM 725 N N . HIS A 1 91 ? 13.118 2.305 3.860 1.00 91.81 91 HIS A N 1
ATOM 726 C CA . HIS A 1 91 ? 12.946 0.854 3.958 1.00 91.81 91 HIS A CA 1
ATOM 727 C C . HIS A 1 91 ? 13.103 0.151 2.605 1.00 91.81 91 HIS A C 1
ATOM 729 O O . HIS A 1 91 ? 13.990 -0.681 2.432 1.00 91.81 91 HIS A O 1
ATOM 735 N N . TRP A 1 92 ? 12.319 0.538 1.598 1.00 90.38 92 TRP A N 1
ATOM 736 C CA . TRP A 1 92 ? 12.361 -0.092 0.273 1.00 90.38 92 TRP A CA 1
ATOM 737 C C . TRP A 1 92 ? 13.545 0.349 -0.602 1.00 90.38 92 TRP A C 1
ATOM 739 O O . TRP A 1 92 ? 13.805 -0.257 -1.646 1.00 90.38 92 TRP A O 1
ATOM 749 N N . GLY A 1 93 ? 14.281 1.378 -0.178 1.00 85.56 93 GLY A N 1
ATOM 750 C CA . GLY A 1 93 ? 15.514 1.849 -0.803 1.00 85.56 93 GLY A CA 1
ATOM 751 C C . GLY A 1 93 ? 16.787 1.165 -0.293 1.00 85.56 93 GLY A C 1
ATOM 752 O O . GLY A 1 93 ? 17.859 1.416 -0.849 1.00 85.56 93 GLY A O 1
ATOM 753 N N . GLN A 1 94 ? 16.711 0.311 0.737 1.00 82.62 94 GLN A N 1
ATOM 754 C CA . GLN A 1 94 ? 17.897 -0.310 1.335 1.00 82.62 94 GLN A CA 1
ATOM 755 C C . GLN A 1 94 ? 18.672 -1.182 0.338 1.00 82.62 94 GLN A C 1
ATOM 757 O O . GLN A 1 94 ? 18.148 -2.112 -0.272 1.00 82.62 94 GLN A O 1
ATOM 762 N N . GLU A 1 95 ? 19.980 -0.936 0.245 1.00 68.62 95 GLU A N 1
ATOM 763 C CA . GLU A 1 95 ? 20.893 -1.677 -0.634 1.00 68.62 95 GLU A CA 1
ATOM 764 C C . GLU A 1 95 ? 20.983 -3.168 -0.264 1.00 68.62 95 GLU A C 1
ATOM 766 O O . GLU A 1 95 ? 21.090 -4.023 -1.141 1.00 68.62 95 GLU A O 1
ATOM 771 N N . ALA A 1 96 ? 20.842 -3.493 1.028 1.00 65.00 96 ALA A N 1
ATOM 772 C CA . ALA A 1 96 ? 20.794 -4.870 1.527 1.00 65.00 96 ALA A CA 1
ATOM 773 C C . ALA A 1 96 ? 19.638 -5.692 0.926 1.00 65.00 96 ALA A C 1
ATOM 775 O O . ALA A 1 96 ? 19.715 -6.917 0.877 1.00 65.00 96 ALA A O 1
ATOM 776 N N . LEU A 1 97 ? 18.600 -5.018 0.428 1.00 66.38 97 LEU A N 1
ATOM 777 C CA . LEU A 1 97 ? 17.438 -5.634 -0.195 1.00 66.38 97 LEU A CA 1
ATOM 778 C C . LEU A 1 97 ? 17.586 -5.780 -1.716 1.00 66.38 97 LEU A C 1
ATOM 780 O O . LEU A 1 97 ? 16.686 -6.318 -2.352 1.00 66.38 97 LEU A O 1
ATOM 784 N N . LEU A 1 98 ? 18.681 -5.319 -2.337 1.00 71.25 98 LEU A N 1
ATOM 785 C CA . LEU A 1 98 ? 18.839 -5.349 -3.801 1.00 71.25 98 LEU A CA 1
ATOM 786 C C . LEU A 1 98 ? 19.146 -6.741 -4.362 1.00 71.25 98 LEU A C 1
ATOM 788 O O . LEU A 1 98 ? 18.767 -7.026 -5.496 1.00 71.25 98 LEU A O 1
ATOM 792 N N . GLU A 1 99 ? 19.813 -7.601 -3.591 1.00 78.31 99 GLU A N 1
ATOM 793 C CA . GLU A 1 99 ? 20.159 -8.964 -4.026 1.00 78.31 99 GLU A CA 1
ATOM 794 C C . GLU A 1 99 ? 19.078 -10.001 -3.680 1.00 78.31 99 GLU A C 1
ATOM 796 O O . GLU A 1 99 ? 19.133 -11.129 -4.170 1.00 78.31 99 GLU A O 1
ATOM 801 N N . ALA A 1 100 ? 18.075 -9.622 -2.878 1.00 86.56 100 ALA A N 1
ATOM 802 C CA . ALA A 1 100 ? 16.980 -10.503 -2.491 1.00 86.56 100 ALA A CA 1
ATOM 803 C C . ALA A 1 100 ? 16.078 -10.839 -3.689 1.00 86.56 100 ALA A C 1
ATOM 805 O O . ALA A 1 100 ? 15.682 -9.965 -4.475 1.00 86.56 100 ALA A O 1
ATOM 806 N N . THR A 1 101 ?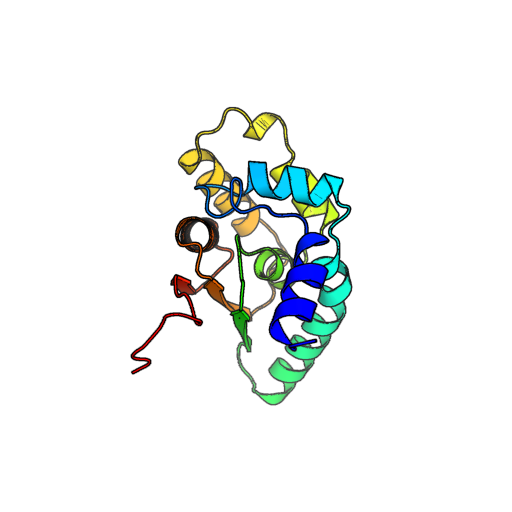 15.690 -12.107 -3.802 1.00 90.50 101 THR A N 1
ATOM 807 C CA . THR A 1 101 ? 14.598 -12.508 -4.695 1.00 90.50 101 THR A CA 1
ATOM 808 C C . THR A 1 101 ? 13.277 -11.875 -4.234 1.00 90.50 101 THR A C 1
ATOM 810 O O . THR A 1 101 ? 13.143 -11.546 -3.055 1.00 90.50 101 THR A O 1
ATOM 813 N N . PRO A 1 102 ? 12.263 -11.722 -5.107 1.00 89.25 102 PRO A N 1
ATOM 814 C CA . PRO A 1 102 ? 10.976 -11.152 -4.694 1.00 89.25 102 PRO A CA 1
ATOM 815 C C . PRO A 1 102 ? 10.323 -11.882 -3.509 1.00 89.25 102 PRO A C 1
ATOM 817 O O . PRO A 1 102 ? 9.761 -11.251 -2.622 1.00 89.25 102 PRO A O 1
ATOM 820 N N . GLY A 1 103 ? 10.459 -13.213 -3.450 1.00 91.0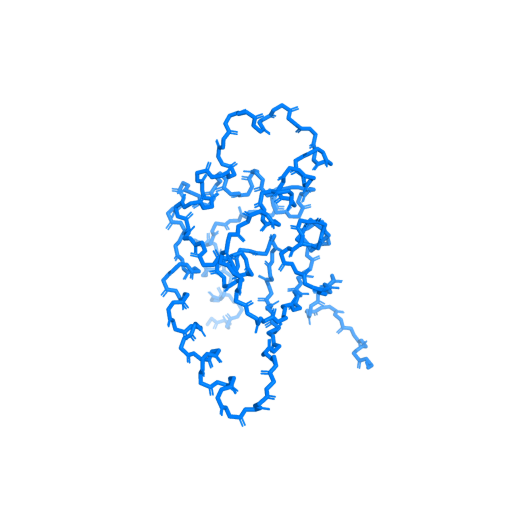6 103 GLY A N 1
ATOM 821 C CA . GLY A 1 103 ? 9.940 -14.025 -2.345 1.00 91.06 103 GLY A CA 1
ATOM 822 C C . GLY A 1 103 ? 10.678 -13.810 -1.017 1.00 91.06 103 GLY A C 1
ATOM 823 O O . GLY A 1 103 ? 10.058 -13.792 0.041 1.00 91.06 103 GLY A O 1
ATOM 824 N N . GLU A 1 104 ? 11.999 -13.625 -1.053 1.00 92.25 104 GLU A N 1
ATOM 825 C CA . 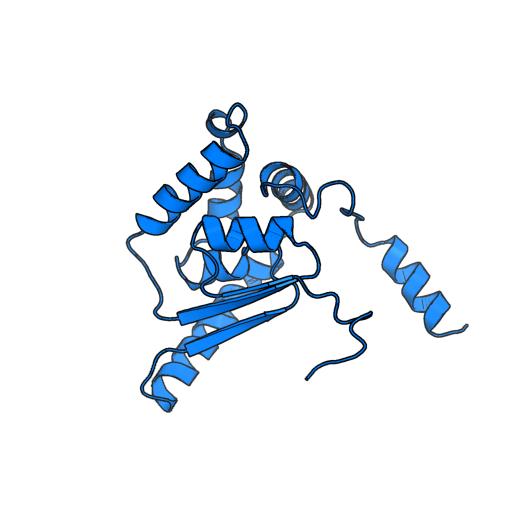GLU A 1 104 ? 12.771 -13.268 0.147 1.00 92.25 104 GLU A CA 1
ATOM 826 C C . GLU A 1 104 ? 12.446 -11.846 0.602 1.00 92.25 104 GLU A C 1
ATOM 828 O O . GLU A 1 104 ? 12.305 -11.604 1.797 1.00 92.25 104 GLU A O 1
ATOM 833 N N . PHE A 1 105 ? 12.277 -10.931 -0.354 1.00 92.12 105 PHE A N 1
ATOM 834 C CA . PHE A 1 105 ? 11.934 -9.542 -0.089 1.00 92.12 105 PHE A CA 1
ATOM 835 C C . PHE A 1 105 ? 10.573 -9.416 0.607 1.00 92.12 105 PHE A C 1
ATOM 837 O O . PHE A 1 105 ? 10.485 -8.793 1.657 1.00 92.12 105 PHE A O 1
ATOM 844 N N . VAL A 1 106 ? 9.524 -10.070 0.093 1.00 94.50 106 VAL A N 1
ATOM 845 C CA . VAL A 1 106 ? 8.193 -10.009 0.725 1.00 94.50 106 VAL A CA 1
ATOM 846 C C . VAL A 1 106 ? 8.176 -10.652 2.117 1.00 94.50 106 VAL A C 1
ATOM 848 O O . VAL A 1 106 ? 7.479 -10.176 3.009 1.00 94.50 106 VAL A O 1
ATOM 851 N N . ALA A 1 107 ? 8.980 -11.697 2.343 1.00 94.12 107 ALA A N 1
ATOM 852 C CA . ALA A 1 107 ? 9.116 -12.306 3.664 1.00 94.12 107 ALA A CA 1
ATOM 853 C C . ALA A 1 107 ? 9.808 -11.366 4.668 1.00 94.12 107 ALA A C 1
ATOM 855 O O . ALA A 1 107 ? 9.380 -11.289 5.819 1.00 94.12 107 ALA A O 1
ATOM 856 N N . GLN A 1 108 ? 10.841 -10.640 4.231 1.00 92.94 108 GLN A N 1
ATOM 857 C CA . GLN A 1 108 ? 11.517 -9.619 5.039 1.00 92.94 108 GLN A CA 1
ATOM 858 C C . GLN A 1 108 ? 10.589 -8.443 5.347 1.00 92.94 108 GLN A C 1
ATOM 860 O O . GLN A 1 108 ? 10.555 -7.976 6.481 1.00 92.94 108 GLN A O 1
ATOM 865 N N . ASP A 1 109 ? 9.798 -8.004 4.369 1.00 94.38 109 ASP A N 1
ATOM 866 C CA . ASP A 1 109 ? 8.801 -6.951 4.562 1.00 94.38 109 ASP A CA 1
ATOM 867 C C . ASP A 1 109 ? 7.727 -7.358 5.560 1.00 94.38 109 ASP A C 1
ATOM 869 O O . ASP A 1 109 ? 7.402 -6.588 6.460 1.00 94.38 109 ASP A O 1
ATOM 873 N N . ARG A 1 110 ? 7.221 -8.587 5.452 1.00 95.94 110 ARG A N 1
ATOM 874 C CA . ARG A 1 110 ? 6.281 -9.119 6.433 1.00 95.94 110 ARG A CA 1
ATOM 875 C C . ARG A 1 110 ? 6.867 -9.087 7.840 1.00 95.94 110 ARG A C 1
ATOM 877 O O . ARG A 1 110 ? 6.220 -8.596 8.756 1.00 95.94 110 ARG A O 1
ATOM 884 N N . GLU A 1 111 ? 8.094 -9.580 8.011 1.00 95.44 111 GLU A N 1
ATOM 885 C CA . GLU A 1 111 ? 8.776 -9.545 9.308 1.00 95.44 111 GLU A CA 1
ATOM 886 C C . GLU A 1 111 ? 8.967 -8.107 9.807 1.00 95.44 111 GLU A C 1
ATOM 888 O O . GLU A 1 111 ? 8.775 -7.838 10.992 1.00 95.44 111 GLU A O 1
ATOM 893 N N . PHE A 1 112 ? 9.311 -7.171 8.924 1.00 94.44 112 PHE A N 1
ATOM 894 C CA . PHE A 1 112 ? 9.432 -5.760 9.268 1.00 94.44 112 PHE A CA 1
ATOM 895 C C . PHE A 1 112 ? 8.106 -5.190 9.786 1.00 94.44 112 PHE A C 1
ATOM 897 O O . PHE A 1 112 ? 8.073 -4.672 10.901 1.00 94.44 112 PHE A O 1
ATOM 904 N N . PHE A 1 113 ? 7.014 -5.323 9.026 1.00 95.50 113 PHE A N 1
ATOM 905 C CA . PHE A 1 113 ? 5.711 -4.765 9.399 1.00 95.50 113 PHE A CA 1
ATOM 906 C C . PHE A 1 113 ? 5.102 -5.448 10.635 1.00 95.50 113 PHE A C 1
ATOM 908 O O . PHE A 1 113 ? 4.532 -4.763 11.488 1.00 95.50 113 PHE A O 1
ATOM 915 N N . ASP A 1 114 ? 5.276 -6.767 10.782 1.00 94.31 114 ASP A N 1
ATOM 916 C CA . ASP A 1 114 ? 4.795 -7.533 11.942 1.00 94.31 114 ASP A CA 1
ATOM 917 C C . ASP A 1 114 ? 5.486 -7.106 13.254 1.00 94.31 114 ASP A C 1
ATOM 919 O O . ASP A 1 114 ? 4.894 -7.226 14.328 1.00 94.31 114 ASP A O 1
ATOM 923 N N . ASN A 1 115 ? 6.720 -6.592 13.183 1.00 94.31 115 ASN A N 1
ATOM 924 C CA . ASN A 1 115 ? 7.516 -6.181 14.346 1.00 94.31 115 ASN A CA 1
ATOM 925 C C . ASN A 1 115 ? 7.372 -4.693 14.725 1.00 94.31 115 ASN A C 1
ATOM 927 O O . ASN A 1 115 ? 8.045 -4.242 15.654 1.00 94.31 115 ASN A O 1
ATOM 931 N N . LEU A 1 116 ? 6.528 -3.918 14.037 1.00 93.75 116 LEU A N 1
ATOM 932 C CA . LEU A 1 116 ? 6.270 -2.521 14.402 1.00 93.75 116 LEU A CA 1
ATOM 933 C C . LEU A 1 116 ? 5.325 -2.435 15.613 1.00 93.75 116 LEU A C 1
ATOM 935 O O . LEU A 1 116 ? 4.256 -3.044 15.624 1.00 93.75 116 LEU A O 1
ATOM 939 N N . ASP A 1 117 ? 5.723 -1.648 16.620 1.00 82.00 117 ASP A N 1
ATOM 940 C CA . ASP A 1 117 ? 5.012 -1.509 17.903 1.00 82.00 117 ASP A CA 1
ATOM 941 C C . ASP A 1 117 ? 3.643 -0.813 17.775 1.00 82.00 117 ASP A C 1
ATOM 943 O O . ASP A 1 117 ? 2.725 -1.074 18.558 1.00 82.00 117 ASP A O 1
ATOM 947 N N . GLU A 1 118 ? 3.500 0.098 16.811 1.00 77.75 118 GLU A N 1
ATOM 948 C CA . GLU A 1 118 ? 2.270 0.857 16.588 1.00 77.75 118 GLU A CA 1
ATOM 949 C C . GLU A 1 118 ? 1.419 0.168 15.523 1.00 77.75 118 GLU A C 1
ATOM 951 O O . GLU A 1 118 ? 1.782 0.132 14.351 1.00 77.75 118 GLU A O 1
ATOM 956 N N . GLN A 1 119 ? 0.277 -0.386 15.942 1.00 80.88 119 GLN A N 1
ATOM 957 C CA . GLN A 1 119 ? -0.706 -0.988 15.046 1.00 80.88 119 GLN A CA 1
ATOM 958 C C . GLN A 1 119 ? -2.086 -0.374 15.284 1.00 80.88 119 GLN A C 1
ATOM 960 O O . GLN A 1 119 ? -2.722 -0.579 16.322 1.00 80.88 119 GLN A O 1
ATOM 965 N N . GLU A 1 120 ? -2.554 0.404 14.315 1.00 87.06 120 GLU A N 1
ATOM 966 C CA . GLU A 1 120 ? -3.901 0.950 14.308 1.00 87.06 120 GLU A CA 1
ATOM 967 C C . GLU A 1 120 ? -4.903 -0.178 14.017 1.00 87.06 120 GLU A C 1
ATOM 969 O O . GLU A 1 120 ? -4.797 -0.878 13.013 1.00 87.06 120 GLU A O 1
ATOM 974 N N . ASP A 1 121 ? -5.912 -0.335 14.880 1.00 89.69 121 ASP A N 1
ATOM 975 C CA . ASP A 1 121 ? -6.965 -1.351 14.727 1.00 89.69 121 ASP A CA 1
ATOM 976 C C . ASP A 1 121 ? -7.944 -0.976 13.595 1.00 89.69 121 ASP A C 1
ATOM 978 O O . ASP A 1 121 ? -9.021 -0.394 13.818 1.00 89.69 121 ASP A O 1
ATOM 982 N N . ILE A 1 122 ? -7.508 -1.227 12.362 1.00 93.69 122 ILE A N 1
ATOM 983 C CA . ILE A 1 122 ? -8.272 -1.130 11.119 1.00 93.69 122 ILE A CA 1
ATOM 984 C C . ILE A 1 122 ? -8.077 -2.396 10.289 1.00 93.69 122 ILE A C 1
ATOM 986 O O . ILE A 1 122 ? -7.024 -3.023 10.331 1.00 93.69 122 ILE A O 1
ATOM 990 N N . SER A 1 123 ? -9.089 -2.723 9.493 1.00 95.19 123 SER A N 1
ATOM 991 C CA . SER A 1 123 ? -9.005 -3.750 8.459 1.00 95.19 123 SER A CA 1
ATOM 992 C C . SER A 1 123 ? -9.006 -3.069 7.095 1.00 95.19 123 SER A C 1
ATOM 994 O O . SER A 1 123 ? -9.856 -2.215 6.839 1.00 95.19 123 SER A O 1
ATOM 996 N N . VAL A 1 124 ? -8.052 -3.402 6.233 1.00 97.81 124 VAL A N 1
ATOM 997 C CA . VAL A 1 124 ? -7.880 -2.799 4.910 1.00 97.81 124 VAL A CA 1
ATOM 998 C C . VAL A 1 124 ? -8.052 -3.863 3.831 1.00 97.81 124 VAL A C 1
ATOM 1000 O O . VAL A 1 124 ? -7.250 -4.787 3.710 1.00 97.81 124 VAL A O 1
ATOM 1003 N N . THR A 1 125 ? -9.086 -3.694 3.012 1.00 98.56 125 THR A N 1
ATOM 1004 C CA . THR A 1 125 ? -9.277 -4.421 1.757 1.00 98.56 125 THR A CA 1
ATOM 1005 C C . THR A 1 125 ? -8.707 -3.584 0.617 1.00 98.56 125 THR A C 1
ATOM 1007 O O . THR A 1 125 ? -9.127 -2.443 0.420 1.00 98.56 125 THR A O 1
ATOM 1010 N N . GLY A 1 126 ? -7.765 -4.127 -0.147 1.00 98.50 126 GLY A N 1
ATOM 1011 C CA . GLY A 1 126 ? -7.225 -3.466 -1.334 1.00 98.50 126 GLY A CA 1
ATOM 1012 C C . GLY A 1 126 ? -7.917 -3.923 -2.613 1.00 98.50 126 GLY A C 1
ATOM 1013 O O . GLY A 1 126 ? -8.260 -5.096 -2.762 1.00 98.50 126 GLY A O 1
ATOM 1014 N N . LEU A 1 127 ? -8.112 -3.001 -3.549 1.00 98.31 127 LEU A N 1
ATOM 1015 C CA . LEU A 1 127 ? -8.564 -3.298 -4.901 1.00 98.31 127 LEU A CA 1
ATOM 1016 C C . LEU A 1 127 ? -7.636 -2.624 -5.902 1.00 98.31 127 LEU A C 1
ATOM 1018 O O . LEU A 1 127 ? -7.456 -1.407 -5.868 1.00 98.31 127 LEU A O 1
ATOM 1022 N N . ASP A 1 128 ? -7.101 -3.404 -6.831 1.00 97.75 128 ASP A N 1
ATOM 1023 C CA . ASP A 1 128 ? -6.306 -2.907 -7.951 1.00 97.75 128 ASP A CA 1
ATOM 1024 C C . ASP A 1 128 ? -6.465 -3.831 -9.160 1.00 97.75 128 ASP A C 1
ATOM 1026 O O . ASP A 1 128 ? -6.890 -4.971 -9.013 1.00 97.75 128 ASP A O 1
ATOM 1030 N N . GLN A 1 129 ? -6.108 -3.374 -10.358 1.00 96.06 129 GLN A N 1
ATOM 1031 C CA . GLN A 1 129 ? -6.008 -4.271 -11.512 1.00 96.06 129 GLN A CA 1
ATOM 1032 C C . GLN A 1 129 ? -4.672 -5.033 -11.547 1.00 96.06 129 GLN A C 1
ATOM 1034 O O . GLN A 1 129 ? -4.582 -6.042 -12.241 1.00 96.06 129 GLN A O 1
ATOM 1039 N N . ALA A 1 130 ? -3.649 -4.546 -10.834 1.00 96.44 130 ALA A N 1
ATOM 1040 C CA . ALA A 1 130 ? -2.329 -5.164 -10.746 1.00 96.44 130 ALA A CA 1
ATOM 1041 C C . ALA A 1 130 ? -2.324 -6.339 -9.758 1.00 96.44 130 ALA A C 1
ATOM 1043 O O . ALA A 1 130 ? -2.223 -6.152 -8.543 1.00 96.44 130 ALA A O 1
ATOM 1044 N N . GLU A 1 131 ? -2.440 -7.556 -10.288 1.00 97.06 131 GLU A N 1
ATOM 1045 C CA . GLU A 1 131 ? -2.521 -8.791 -9.506 1.00 97.06 131 GLU A CA 1
ATOM 1046 C C . GLU A 1 131 ? -1.277 -9.018 -8.637 1.00 97.06 131 GLU A C 1
ATOM 1048 O O . GLU A 1 131 ? -1.407 -9.359 -7.461 1.00 97.06 131 GLU A O 1
ATOM 1053 N N . SER A 1 132 ? -0.079 -8.766 -9.170 1.00 97.19 132 SER A N 1
ATOM 1054 C CA . SER A 1 132 ? 1.185 -8.944 -8.446 1.00 97.19 132 SER A CA 1
ATOM 1055 C C . SER A 1 132 ? 1.326 -7.937 -7.308 1.00 97.19 132 SER A C 1
ATOM 1057 O O . SER A 1 132 ? 1.800 -8.291 -6.230 1.00 97.19 132 SER A O 1
ATOM 1059 N N . ALA A 1 133 ? 0.870 -6.698 -7.512 1.00 97.44 133 ALA A N 1
ATOM 1060 C CA . ALA A 1 133 ? 0.909 -5.671 -6.473 1.00 97.44 133 ALA A CA 1
ATOM 1061 C C . ALA A 1 133 ? -0.039 -6.002 -5.307 1.00 97.44 133 ALA A C 1
ATOM 1063 O O . ALA A 1 133 ? 0.351 -5.886 -4.143 1.00 97.44 133 ALA A O 1
ATOM 1064 N N . VAL A 1 134 ? -1.252 -6.478 -5.617 1.00 98.38 134 VAL A N 1
ATOM 1065 C CA . VAL A 1 134 ? -2.217 -6.947 -4.607 1.00 98.38 134 VAL A CA 1
ATOM 1066 C C . VAL A 1 134 ? -1.677 -8.173 -3.870 1.00 98.38 134 VAL A C 1
ATOM 1068 O O . VAL A 1 134 ? -1.739 -8.215 -2.642 1.00 98.38 134 VAL A O 1
ATOM 1071 N N . ALA A 1 135 ? -1.119 -9.150 -4.593 1.00 98.31 135 ALA A N 1
ATOM 1072 C CA . ALA A 1 135 ? -0.537 -10.354 -4.002 1.00 98.31 135 ALA A CA 1
ATOM 1073 C C . ALA A 1 135 ? 0.615 -10.017 -3.045 1.00 98.31 135 ALA A C 1
ATOM 1075 O O . ALA A 1 135 ? 0.612 -10.470 -1.904 1.00 98.31 135 ALA A O 1
ATOM 1076 N N . PHE A 1 136 ? 1.537 -9.147 -3.465 1.00 97.88 136 PHE A N 1
ATOM 1077 C CA . PHE A 1 136 ? 2.610 -8.654 -2.607 1.00 97.88 136 PHE A CA 1
ATOM 1078 C C . PHE A 1 136 ? 2.065 -8.014 -1.323 1.00 97.88 136 PHE A C 1
ATOM 1080 O O . PHE A 1 136 ? 2.521 -8.337 -0.229 1.00 97.88 136 PHE A O 1
ATOM 1087 N N . ALA A 1 137 ? 1.078 -7.121 -1.437 1.00 98.12 137 ALA A N 1
ATOM 1088 C CA . ALA A 1 137 ? 0.558 -6.387 -0.288 1.00 98.12 137 ALA A CA 1
ATOM 1089 C C . ALA A 1 137 ? -0.179 -7.297 0.715 1.00 98.12 137 ALA A C 1
ATOM 1091 O O . ALA A 1 137 ? -0.169 -7.020 1.916 1.00 98.12 137 ALA A O 1
ATOM 1092 N N . LEU A 1 138 ? -0.782 -8.391 0.240 1.00 98.50 138 LEU A N 1
ATOM 1093 C CA . LEU A 1 138 ? -1.326 -9.457 1.086 1.00 98.50 138 LEU A CA 1
ATOM 1094 C C . LEU A 1 138 ? -0.215 -10.257 1.773 1.00 98.50 138 LEU A C 1
ATOM 1096 O O . LEU A 1 138 ? -0.249 -10.453 2.988 1.00 98.50 138 LEU A O 1
ATOM 1100 N N . ASP A 1 139 ? 0.783 -10.701 1.010 1.00 98.06 139 ASP A N 1
ATOM 1101 C CA . ASP A 1 139 ? 1.874 -11.534 1.520 1.00 98.06 139 ASP A CA 1
ATOM 1102 C C . ASP A 1 139 ? 2.745 -10.788 2.547 1.00 98.06 139 ASP A C 1
ATOM 1104 O O . ASP A 1 139 ? 3.185 -11.393 3.530 1.00 98.06 139 ASP A O 1
ATOM 1108 N N . ALA A 1 140 ? 2.919 -9.473 2.367 1.00 97.00 140 ALA A N 1
ATOM 1109 C CA . ALA A 1 140 ? 3.595 -8.564 3.293 1.00 97.00 140 ALA A CA 1
ATOM 1110 C C . ALA A 1 140 ? 2.758 -8.199 4.540 1.00 97.00 140 ALA A C 1
ATOM 1112 O O . ALA A 1 140 ? 3.266 -7.528 5.432 1.00 97.00 140 ALA A O 1
ATOM 1113 N N . GLY A 1 141 ? 1.480 -8.597 4.615 1.00 96.75 141 GLY A N 1
ATOM 1114 C CA . GLY A 1 141 ? 0.590 -8.291 5.749 1.00 96.75 141 GLY A CA 1
ATOM 1115 C C . GLY A 1 141 ? 0.009 -6.868 5.768 1.00 96.75 141 GLY A C 1
ATOM 1116 O O . GLY A 1 141 ? -0.691 -6.482 6.712 1.00 96.75 141 GLY A O 1
ATOM 1117 N N . LEU A 1 142 ? 0.250 -6.080 4.718 1.00 97.19 142 LEU A N 1
ATOM 1118 C CA . LEU A 1 142 ? -0.270 -4.718 4.601 1.00 97.19 142 LEU A CA 1
ATOM 1119 C C . LEU A 1 142 ? -1.787 -4.720 4.376 1.00 97.19 142 LEU A C 1
ATOM 1121 O O . LEU A 1 142 ? -2.507 -3.970 5.036 1.00 97.19 142 LEU A O 1
ATOM 1125 N N . LEU A 1 143 ? -2.282 -5.583 3.488 1.00 98.31 143 LEU A N 1
ATOM 1126 C CA . LEU A 1 143 ? -3.712 -5.786 3.253 1.00 98.31 143 LEU A CA 1
ATOM 1127 C C . LEU A 1 143 ? -4.232 -6.999 4.025 1.00 98.31 143 LEU A C 1
ATOM 1129 O O . LEU A 1 143 ? -3.554 -8.018 4.124 1.00 98.31 143 LEU A O 1
ATOM 1133 N N . ASP A 1 144 ? -5.465 -6.904 4.517 1.00 97.69 144 ASP A N 1
ATOM 1134 C CA . ASP A 1 144 ? -6.160 -8.033 5.146 1.00 97.69 144 ASP A CA 1
ATOM 1135 C C . ASP A 1 144 ? -6.952 -8.846 4.108 1.00 97.69 144 ASP A C 1
ATOM 1137 O O . ASP A 1 144 ? -7.083 -10.063 4.226 1.00 97.69 144 ASP A O 1
ATOM 1141 N N . GLU A 1 145 ? -7.445 -8.176 3.062 1.00 98.31 145 GLU A N 1
ATOM 1142 C CA . GLU A 1 145 ? -8.104 -8.781 1.900 1.00 98.31 145 GLU A CA 1
ATOM 1143 C C . GLU A 1 145 ? -7.705 -8.041 0.612 1.00 98.31 145 GLU A C 1
ATOM 1145 O O . GLU A 1 145 ? -7.350 -6.862 0.645 1.00 98.31 145 GLU A O 1
ATOM 1150 N N . GLY A 1 146 ? -7.764 -8.719 -0.538 1.00 98.00 146 GLY A N 1
ATOM 1151 C CA . GLY A 1 146 ? -7.303 -8.169 -1.813 1.00 98.00 146 GLY A CA 1
ATOM 1152 C C . GLY A 1 146 ? -8.144 -8.627 -3.000 1.00 98.00 146 GLY A C 1
ATOM 1153 O O . GLY A 1 146 ? -8.534 -9.791 -3.089 1.00 98.00 146 GLY A O 1
ATOM 1154 N N . LEU A 1 147 ? -8.420 -7.700 -3.917 1.00 97.69 147 LEU A N 1
ATOM 1155 C CA . LEU A 1 147 ? -9.207 -7.914 -5.129 1.00 97.69 147 LEU A CA 1
ATOM 1156 C C . LEU A 1 147 ? -8.411 -7.435 -6.348 1.00 97.69 147 LEU A C 1
ATOM 1158 O O . LEU A 1 147 ? -8.256 -6.233 -6.555 1.00 97.69 147 LEU A O 1
ATOM 1162 N N . ALA A 1 148 ? -7.953 -8.378 -7.173 1.00 97.06 148 ALA A N 1
ATOM 1163 C CA . ALA A 1 148 ? -7.336 -8.089 -8.466 1.00 97.06 148 ALA A CA 1
ATOM 1164 C C . ALA A 1 148 ? -8.432 -7.921 -9.537 1.00 97.06 148 ALA A C 1
ATOM 1166 O O . ALA A 1 148 ? -8.864 -8.889 -10.166 1.00 97.06 148 ALA A O 1
ATOM 1167 N N . VAL A 1 149 ? -8.962 -6.704 -9.685 1.00 95.12 149 VAL A N 1
ATOM 1168 C CA . VAL A 1 149 ? -10.101 -6.397 -10.559 1.00 95.12 149 VAL A CA 1
ATOM 1169 C C . VAL A 1 149 ? -9.875 -5.101 -11.327 1.00 95.12 149 VAL A C 1
ATOM 1171 O O . VAL A 1 149 ? -9.664 -4.037 -10.750 1.00 95.12 149 VAL A O 1
ATOM 1174 N N . ASN A 1 150 ? -10.049 -5.167 -12.647 1.00 93.25 150 ASN A N 1
ATOM 1175 C CA . ASN A 1 150 ? -10.176 -3.982 -13.485 1.00 93.25 150 ASN A CA 1
ATOM 1176 C C . ASN A 1 150 ? -11.648 -3.524 -13.533 1.00 93.25 150 ASN A C 1
ATOM 1178 O O . ASN A 1 150 ? -12.492 -4.141 -14.187 1.00 93.25 150 ASN A O 1
ATOM 1182 N N . LEU A 1 151 ? -11.946 -2.414 -12.851 1.00 91.69 151 LEU A N 1
ATOM 1183 C CA . LEU A 1 151 ? -13.294 -1.836 -12.771 1.00 91.69 151 LEU A CA 1
ATOM 1184 C C . LEU A 1 151 ? -13.815 -1.263 -14.101 1.00 91.69 151 LEU A C 1
ATOM 1186 O O . LEU A 1 151 ? -15.015 -1.033 -14.226 1.00 91.69 151 LEU A O 1
ATOM 1190 N N . GLU A 1 152 ? -12.951 -1.037 -15.091 1.00 90.12 152 GLU A N 1
ATOM 1191 C CA . GLU A 1 152 ? -13.338 -0.535 -16.417 1.00 90.12 152 GLU A CA 1
ATOM 1192 C C . GLU A 1 152 ? -13.825 -1.652 -17.347 1.00 90.12 152 GLU A C 1
ATOM 1194 O O . GLU A 1 152 ? -14.578 -1.396 -18.286 1.00 90.12 152 GLU A O 1
ATOM 1199 N N . THR A 1 153 ? -13.403 -2.896 -17.099 1.00 90.69 153 THR A N 1
ATOM 1200 C CA . THR A 1 153 ? -13.716 -4.048 -17.963 1.00 90.69 153 THR A CA 1
ATOM 1201 C C . THR A 1 153 ? -14.597 -5.097 -17.292 1.00 90.69 153 THR A C 1
ATOM 1203 O O . THR A 1 153 ? -15.110 -5.991 -17.974 1.00 90.69 153 THR A O 1
ATOM 1206 N N . ILE A 1 154 ? -14.822 -4.994 -15.977 1.00 83.62 154 ILE A N 1
ATOM 1207 C CA . ILE A 1 154 ? -15.719 -5.903 -15.269 1.00 83.62 154 ILE A CA 1
ATOM 1208 C C . ILE A 1 154 ? -17.151 -5.750 -15.801 1.00 83.62 154 ILE A C 1
ATOM 1210 O O . ILE A 1 154 ? -17.757 -4.682 -15.758 1.00 83.62 154 ILE A O 1
ATOM 1214 N N . THR A 1 155 ? -17.690 -6.836 -16.352 1.00 68.94 155 THR A N 1
ATOM 1215 C CA . THR A 1 155 ? -19.003 -6.850 -17.022 1.00 68.94 155 THR A CA 1
ATOM 1216 C C . THR A 1 155 ? -20.094 -7.543 -16.210 1.00 68.94 155 THR A C 1
ATOM 1218 O O . THR A 1 155 ? -21.265 -7.372 -16.527 1.00 68.94 155 THR A O 1
ATOM 1221 N N . ASP A 1 156 ? -19.736 -8.229 -15.121 1.00 61.66 156 ASP A N 1
ATOM 1222 C CA . ASP A 1 156 ? -20.668 -8.859 -14.184 1.00 61.66 156 ASP A CA 1
ATOM 1223 C C . ASP A 1 156 ? -20.163 -8.677 -12.741 1.00 61.66 156 ASP A C 1
ATOM 1225 O O . ASP A 1 156 ? -19.444 -9.519 -12.204 1.00 61.66 156 ASP A O 1
ATOM 1229 N N . ALA A 1 157 ? -20.548 -7.575 -12.093 1.00 53.16 157 ALA A N 1
ATOM 1230 C CA . ALA A 1 157 ? -20.504 -7.484 -10.635 1.00 53.16 157 ALA A CA 1
ATOM 1231 C C . ALA A 1 157 ? -21.748 -8.206 -10.094 1.00 53.16 157 ALA A C 1
ATOM 1233 O O . ALA A 1 157 ? -22.863 -7.696 -10.224 1.00 53.16 157 ALA A O 1
ATOM 1234 N N . ARG A 1 158 ? -21.575 -9.424 -9.573 1.00 44.75 158 ARG A N 1
ATOM 1235 C CA . ARG A 1 158 ? -22.623 -10.130 -8.822 1.00 44.75 158 ARG A CA 1
ATOM 1236 C C . ARG A 1 158 ? -22.502 -9.845 -7.338 1.00 44.75 158 ARG A C 1
ATOM 1238 O O . ARG A 1 158 ? -21.357 -9.894 -6.844 1.00 44.75 158 ARG A O 1
#

pLDDT: mean 88.04, std 12.79, range [44.75, 98.56]

Secondary structure (DSSP, 8-state):
--HHHHHHHHHTTSPP-TTTSS-SSSHHHHH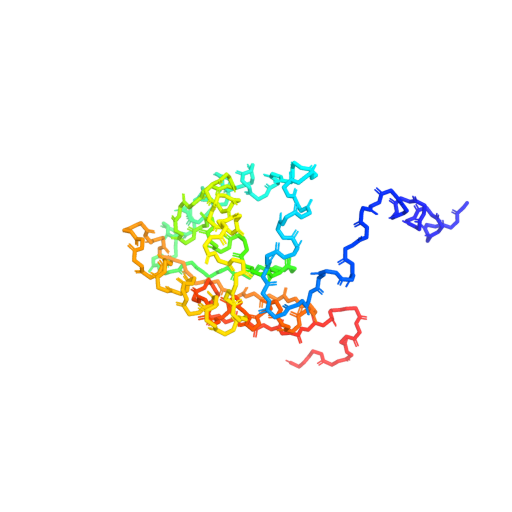HHHHTT--HHHHHHHHHHHHHHHHHHHHSSPEEEEEET-TTTHHHHHHHS---HHHHHHHHT-GGGSSS-HHHHHHHHHHHHHT-S----EEEEEEES-HHHHHHHHHTTS-SEEEE--TTT-----

Sequence (158 aa):
MSSDTVFEVINEAKVNMDQIYDQPDPRAYFRELEKLGYTIPGVAKPIFQKLISHLRRRQNGSVHLLDLGCSYGINAALLKHDLSMPELYEHWGQEALLEATPGEFVAQDREFFDNLDEQEDISVTGLDQAESAVAFALDAGLLDEGLAVNLETITDAR

Foldseek 3Di:
DPVVVVVVVVCVPDDDCVVQFLDLDCLSVLVVCVVVVPFVLQVCLVVVLVVQVVVCVVPVDAAEEEAEQCFLQPNLLCNFQVDGSVVVSVLSVDPVCVPDDSVRNLVVLLVVSVPRPGGDRHAYEYEDLSPSSQVSSVSSVSHPHYHNDDPVPDPDDD

Radius of gyration: 16.85 Å; chains: 1; bounding box: 44×33×48 Å